Protein AF-A0A8T3PDT9-F1 (afdb_monomer_lite)

Foldseek 3Di:
DPDDPDAAAQKDDWDQAKDKGKFLQQFQWEFEDKDWDDDDQWTKIKTKIFTPDRDDDHMKMKMKHKDALVCCCVPFVDHRDPAARIKIKIWIPDNYHYDDWDKDQPVDPFWGIWTWDQGPVRIIMIITHTYDSNTKMWGKPQRHNDHHDRMTIIMIIGHD

pLDDT: mean 91.35, std 9.9, range [46.31, 98.5]

Sequence (160 aa):
MPPPPTALPTDTGFTCDAASIGDGTSATWRLVRSRWGPRNGFDQVALILDQRRPTAGQASVVTVESVPSSEVEARFGLPAPSDGERAIVLSFIGPVQLGTPFVGQPGLSVLREVRVGRGSDGIVHAIIGVDGGGCHRLSAPGWVPGPPPQEAEIVLDVRP

Structure (mmCIF, N/CA/C/O backbone):
data_AF-A0A8T3PDT9-F1
#
_entry.id   AF-A0A8T3PDT9-F1
#
loop_
_atom_site.group_PDB
_atom_site.id
_atom_site.type_symbol
_atom_site.label_atom_id
_atom_site.label_alt_id
_atom_site.label_comp_id
_atom_site.label_asym_id
_atom_site.label_entity_id
_atom_site.label_seq_id
_atom_site.pdbx_PDB_ins_code
_atom_site.Cartn_x
_atom_site.Cartn_y
_atom_site.Cartn_z
_atom_site.occupancy
_atom_site.B_iso_or_equiv
_atom_site.auth_seq_id
_atom_site.auth_comp_id
_atom_site.auth_asym_id
_atom_site.auth_atom_id
_atom_site.pdbx_PDB_model_num
ATOM 1 N N . MET A 1 1 ? 34.503 -12.886 -3.493 1.00 55.62 1 MET A N 1
ATOM 2 C CA . MET A 1 1 ? 33.222 -12.409 -4.056 1.00 55.62 1 MET A CA 1
ATOM 3 C C . MET A 1 1 ? 32.270 -12.189 -2.894 1.00 55.62 1 MET A C 1
ATOM 5 O O . MET A 1 1 ? 32.094 -13.139 -2.139 1.00 55.62 1 MET A O 1
ATOM 9 N N . PRO A 1 2 ? 31.724 -10.980 -2.685 1.00 46.31 2 PRO A N 1
ATOM 10 C CA . PRO A 1 2 ? 30.578 -10.822 -1.794 1.00 46.31 2 PRO A CA 1
ATOM 11 C C . PRO A 1 2 ? 29.388 -11.633 -2.345 1.00 46.31 2 PRO A C 1
ATOM 13 O O . PRO A 1 2 ? 29.312 -11.818 -3.566 1.00 46.31 2 PRO A O 1
ATOM 16 N N . PRO A 1 3 ? 28.496 -12.158 -1.487 1.00 49.19 3 PRO A N 1
ATOM 17 C CA . PRO A 1 3 ? 27.286 -12.823 -1.954 1.00 49.19 3 PRO A CA 1
ATOM 18 C C . PRO A 1 3 ? 26.446 -11.843 -2.790 1.00 49.19 3 PRO A C 1
ATOM 20 O O . PRO A 1 3 ? 26.477 -10.637 -2.520 1.00 49.19 3 PRO A O 1
ATOM 23 N N . PRO A 1 4 ? 25.717 -12.328 -3.810 1.00 55.06 4 PRO A N 1
ATOM 24 C CA . PRO A 1 4 ? 24.771 -11.482 -4.524 1.00 55.06 4 PRO A CA 1
ATOM 25 C C . PRO A 1 4 ? 23.758 -10.903 -3.522 1.00 55.06 4 PRO A C 1
ATOM 27 O O . PRO A 1 4 ? 23.395 -11.598 -2.569 1.00 55.06 4 PRO A O 1
ATOM 30 N N . PRO A 1 5 ? 23.315 -9.645 -3.697 1.00 58.34 5 PRO A N 1
ATOM 31 C CA . PRO A 1 5 ? 22.281 -9.077 -2.844 1.00 58.34 5 PRO A CA 1
ATOM 32 C C . PRO A 1 5 ? 21.043 -9.979 -2.885 1.00 58.34 5 PRO A C 1
ATOM 34 O O . PRO A 1 5 ? 20.565 -10.338 -3.963 1.00 58.34 5 PRO A O 1
ATOM 37 N N . THR A 1 6 ? 20.554 -10.379 -1.711 1.00 67.81 6 THR A N 1
ATOM 38 C CA . THR A 1 6 ? 19.352 -11.205 -1.584 1.00 67.81 6 THR A CA 1
ATOM 39 C C . THR A 1 6 ? 18.168 -10.438 -2.162 1.00 67.81 6 THR A C 1
ATOM 41 O O . THR A 1 6 ? 17.844 -9.351 -1.684 1.00 67.81 6 THR A O 1
ATOM 44 N N . ALA A 1 7 ? 17.536 -10.990 -3.198 1.00 74.81 7 ALA A N 1
ATOM 45 C CA . ALA A 1 7 ? 16.300 -10.436 -3.732 1.00 74.81 7 ALA A CA 1
ATOM 46 C C . ALA A 1 7 ? 15.216 -10.452 -2.642 1.00 74.81 7 ALA A C 1
ATOM 48 O O . ALA A 1 7 ? 15.080 -11.438 -1.913 1.00 74.81 7 ALA A O 1
ATOM 49 N N . LEU A 1 8 ? 14.459 -9.361 -2.526 1.00 83.62 8 LEU A N 1
ATOM 50 C CA . LEU A 1 8 ? 13.294 -9.318 -1.646 1.00 83.62 8 LEU A CA 1
ATOM 51 C C . LEU A 1 8 ? 12.219 -10.297 -2.147 1.00 83.62 8 LEU A C 1
ATOM 53 O O . LEU A 1 8 ? 12.132 -10.538 -3.355 1.00 83.62 8 LEU A O 1
ATOM 57 N N . PRO A 1 9 ? 11.400 -10.862 -1.244 1.00 90.25 9 PRO A N 1
ATOM 58 C CA . PRO A 1 9 ? 10.300 -11.724 -1.646 1.00 90.25 9 PRO A CA 1
ATOM 59 C C . PRO A 1 9 ? 9.244 -10.933 -2.432 1.00 90.25 9 PRO A C 1
ATOM 61 O O . PRO A 1 9 ? 9.195 -9.703 -2.380 1.00 90.25 9 PRO A O 1
ATOM 64 N N . THR A 1 10 ? 8.386 -11.648 -3.159 1.00 90.88 10 THR A N 1
ATOM 65 C CA . THR A 1 10 ? 7.227 -11.057 -3.857 1.00 90.88 10 THR A CA 1
ATOM 66 C C . THR A 1 10 ? 5.937 -11.219 -3.062 1.00 90.88 10 THR A C 1
ATOM 68 O O . THR A 1 10 ? 4.922 -10.629 -3.416 1.00 90.88 10 THR A O 1
ATOM 71 N N . ASP A 1 11 ? 5.966 -11.981 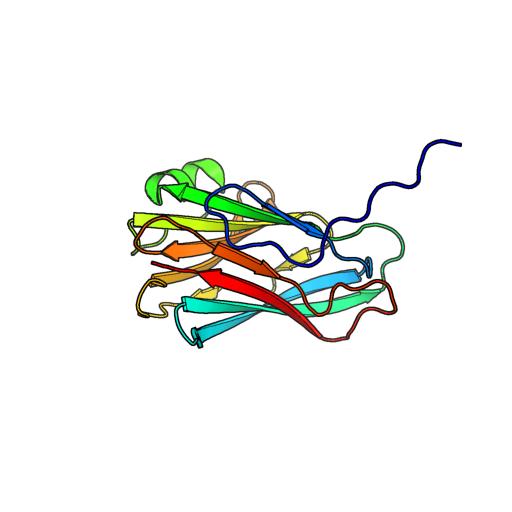-1.973 1.00 94.69 11 ASP A N 1
ATOM 72 C CA . ASP A 1 11 ? 4.855 -12.207 -1.064 1.00 94.69 11 ASP A CA 1
ATOM 73 C C . ASP A 1 11 ? 5.322 -12.319 0.392 1.00 94.69 11 ASP A C 1
ATOM 75 O O . ASP A 1 11 ? 6.498 -12.517 0.697 1.00 94.69 11 ASP A O 1
ATOM 79 N N . THR A 1 12 ? 4.379 -12.163 1.313 1.00 94.19 12 THR A N 1
ATOM 80 C CA . THR A 1 12 ? 4.595 -12.348 2.746 1.00 94.19 12 THR A CA 1
ATOM 81 C C . THR A 1 12 ? 3.680 -13.450 3.278 1.00 94.19 12 THR A C 1
ATOM 83 O O . THR A 1 12 ? 2.662 -13.805 2.680 1.00 94.19 12 THR A O 1
ATOM 86 N N . GLY A 1 13 ? 4.000 -13.978 4.460 1.00 94.62 13 GLY A N 1
ATOM 87 C CA . GLY A 1 13 ? 2.995 -14.649 5.287 1.00 94.62 13 GLY A CA 1
ATOM 88 C C . GLY A 1 13 ? 1.968 -13.649 5.833 1.00 94.62 13 GLY A C 1
ATOM 89 O O . GLY A 1 13 ? 2.137 -12.436 5.693 1.00 94.62 13 GLY A O 1
ATOM 90 N N . PHE A 1 14 ? 0.920 -14.157 6.489 1.00 95.06 14 PHE A N 1
ATOM 91 C CA . PHE A 1 14 ? 0.097 -13.303 7.346 1.00 95.06 14 PHE A CA 1
ATOM 92 C C . PHE A 1 14 ? 0.914 -12.886 8.570 1.00 95.06 14 PHE A C 1
ATOM 94 O O . PHE A 1 14 ? 1.455 -13.743 9.267 1.00 95.06 14 PHE A O 1
ATOM 101 N N . THR A 1 15 ? 0.985 -11.586 8.824 1.00 95.50 15 THR A N 1
ATOM 102 C CA . THR A 1 15 ? 1.691 -10.995 9.961 1.00 95.50 15 THR A CA 1
ATOM 103 C C . THR A 1 15 ? 0.974 -9.732 10.424 1.00 95.50 15 THR A C 1
ATOM 105 O O . THR A 1 15 ? 0.227 -9.128 9.662 1.00 95.50 15 THR A O 1
ATOM 108 N N . CYS A 1 16 ? 1.180 -9.334 11.673 1.00 94.50 16 CYS A N 1
ATOM 109 C CA . CYS A 1 16 ? 0.736 -8.033 12.180 1.00 94.50 16 CYS A CA 1
ATOM 110 C C . CYS A 1 16 ? 1.921 -7.052 12.301 1.00 94.50 16 CYS A C 1
ATOM 112 O O . CYS A 1 16 ? 1.721 -5.870 12.575 1.00 94.50 16 CYS A O 1
ATOM 114 N N . ASP A 1 17 ? 3.143 -7.540 12.061 1.00 94.62 17 ASP A N 1
ATOM 115 C CA . ASP A 1 17 ? 4.379 -6.762 12.049 1.00 94.62 17 ASP A CA 1
ATOM 116 C C . ASP A 1 17 ? 4.637 -6.133 10.675 1.00 94.62 17 ASP A C 1
ATOM 118 O O . ASP A 1 17 ? 3.989 -6.461 9.681 1.00 94.62 17 ASP A O 1
ATOM 122 N N . ALA A 1 18 ? 5.625 -5.239 10.610 1.00 95.31 18 ALA A N 1
ATOM 123 C CA . ALA A 1 18 ? 6.065 -4.670 9.345 1.00 95.31 18 ALA A CA 1
ATOM 124 C C . ALA A 1 18 ? 6.678 -5.737 8.421 1.00 95.31 18 ALA A C 1
ATOM 126 O O . ALA A 1 18 ? 7.395 -6.638 8.863 1.00 95.31 18 ALA A O 1
ATOM 127 N N . ALA A 1 19 ? 6.439 -5.601 7.120 1.00 96.06 19 ALA A N 1
ATOM 128 C CA . ALA A 1 19 ? 6.990 -6.484 6.099 1.00 96.06 19 ALA A CA 1
ATOM 129 C C . ALA A 1 19 ? 7.343 -5.712 4.823 1.00 96.06 19 ALA A C 1
ATOM 131 O O . ALA A 1 19 ? 7.032 -4.530 4.674 1.00 96.06 19 ALA A O 1
ATOM 132 N N . SER A 1 20 ? 8.031 -6.368 3.889 1.00 96.50 20 SER A N 1
ATOM 133 C CA . SER A 1 20 ? 8.372 -5.758 2.604 1.00 96.50 20 SER A CA 1
ATOM 134 C C . SER A 1 20 ? 8.436 -6.785 1.486 1.00 96.50 20 SER A C 1
ATOM 136 O O . SER A 1 20 ? 8.794 -7.940 1.715 1.00 96.50 20 SER A O 1
ATOM 138 N N . ILE A 1 21 ? 8.103 -6.334 0.281 1.00 95.75 21 ILE A N 1
ATOM 139 C CA . ILE A 1 21 ? 8.260 -7.078 -0.967 1.00 95.75 21 ILE A CA 1
ATOM 140 C C . ILE A 1 21 ? 8.996 -6.216 -1.993 1.00 95.75 21 ILE A C 1
ATOM 142 O O . ILE A 1 21 ? 8.978 -4.984 -1.907 1.00 95.75 21 ILE A O 1
ATOM 146 N N . GLY A 1 22 ? 9.642 -6.848 -2.968 1.00 92.88 22 GLY A N 1
ATOM 147 C CA . GLY A 1 22 ? 10.418 -6.149 -3.990 1.00 92.88 22 GLY A CA 1
ATOM 148 C C . GLY A 1 22 ? 10.045 -6.532 -5.413 1.00 92.88 22 GLY A C 1
ATOM 149 O O . GLY A 1 22 ? 9.622 -7.650 -5.693 1.00 92.88 22 GLY A O 1
ATOM 150 N N . ASP A 1 23 ? 10.239 -5.577 -6.314 1.00 90.06 23 ASP A N 1
ATOM 151 C CA . ASP A 1 23 ? 10.053 -5.736 -7.747 1.00 90.06 23 ASP A CA 1
ATOM 152 C C . ASP A 1 23 ? 11.270 -6.410 -8.392 1.00 90.06 23 ASP A C 1
ATOM 154 O O . ASP A 1 23 ? 12.306 -5.776 -8.615 1.00 90.06 23 ASP A O 1
ATOM 158 N N . GLY A 1 24 ? 11.129 -7.687 -8.752 1.00 85.75 24 GLY A N 1
ATOM 159 C CA . GLY A 1 24 ? 12.146 -8.437 -9.491 1.00 85.75 24 GLY A CA 1
ATOM 160 C C . GLY A 1 24 ? 12.336 -8.001 -10.951 1.00 85.75 24 GLY A C 1
ATOM 161 O O . GLY A 1 24 ? 13.289 -8.445 -11.591 1.00 85.75 24 GLY A O 1
ATOM 162 N N . THR A 1 25 ? 11.466 -7.142 -11.492 1.00 84.44 25 THR A N 1
ATOM 163 C CA . THR A 1 25 ? 11.481 -6.698 -12.900 1.00 84.44 25 THR A CA 1
ATOM 164 C C . THR A 1 25 ? 12.225 -5.374 -13.115 1.00 84.44 25 THR A C 1
ATOM 166 O O . THR A 1 25 ? 12.620 -5.066 -14.239 1.00 84.44 25 THR A O 1
ATOM 169 N N . SER A 1 26 ? 12.450 -4.599 -12.043 1.00 83.38 26 SER A N 1
ATOM 170 C CA . SER A 1 26 ? 13.094 -3.269 -12.059 1.00 83.38 26 SER A CA 1
ATOM 171 C C . SER A 1 26 ? 12.383 -2.201 -12.910 1.00 83.38 26 SER A C 1
ATOM 173 O O . SER A 1 26 ? 13.004 -1.251 -13.390 1.00 83.38 26 SER A O 1
ATOM 175 N N . ALA A 1 27 ? 11.070 -2.314 -13.102 1.00 86.94 27 ALA A N 1
ATOM 176 C CA . ALA A 1 27 ? 10.299 -1.377 -13.914 1.00 86.94 27 ALA A CA 1
ATOM 177 C C . ALA A 1 27 ? 9.950 -0.068 -13.191 1.00 86.94 27 ALA A C 1
ATOM 179 O O . ALA A 1 27 ? 9.937 0.038 -11.966 1.00 86.94 27 ALA A O 1
ATOM 180 N N . THR A 1 28 ? 9.613 0.956 -13.982 1.00 91.06 28 THR A N 1
ATOM 181 C CA . THR A 1 28 ? 8.935 2.153 -13.473 1.00 91.06 28 THR A CA 1
ATOM 182 C C . THR A 1 28 ? 7.431 1.952 -13.543 1.00 91.06 28 THR A C 1
ATOM 184 O O . THR A 1 28 ? 6.864 1.824 -14.634 1.00 91.06 28 THR A O 1
ATOM 187 N N . TRP A 1 29 ? 6.792 1.992 -12.380 1.00 93.56 29 TRP A N 1
ATOM 188 C CA . TRP A 1 29 ? 5.371 1.725 -12.212 1.00 93.56 29 TRP A CA 1
ATOM 189 C C . TRP A 1 29 ? 4.578 3.009 -12.015 1.00 93.56 29 TRP A C 1
ATOM 191 O O . TRP A 1 29 ? 5.070 3.995 -11.462 1.00 93.56 29 TRP A O 1
ATOM 201 N N . ARG A 1 30 ? 3.318 3.001 -12.440 1.00 95.06 30 ARG A N 1
ATOM 202 C CA . ARG A 1 30 ? 2.344 4.038 -12.117 1.00 95.06 30 ARG A CA 1
ATOM 203 C C . ARG A 1 30 ? 1.145 3.410 -11.433 1.00 95.06 30 ARG A C 1
ATOM 205 O O . ARG A 1 30 ? 0.433 2.647 -12.064 1.00 95.06 30 ARG A O 1
ATOM 212 N N . LEU A 1 31 ? 0.884 3.784 -10.186 1.00 96.06 31 LEU A N 1
ATOM 213 C CA . LEU A 1 31 ? -0.325 3.396 -9.470 1.00 96.06 31 LEU A CA 1
ATOM 214 C C . LEU A 1 31 ? -1.526 4.155 -10.051 1.00 96.06 31 LEU A C 1
ATOM 216 O O . LEU A 1 31 ? -1.548 5.392 -10.033 1.00 96.06 31 LEU A O 1
ATOM 220 N N . VAL A 1 32 ? -2.490 3.419 -10.609 1.00 95.81 32 VAL A N 1
ATOM 221 C CA . VAL A 1 32 ? -3.584 3.996 -11.411 1.00 95.81 32 VAL A CA 1
ATOM 222 C C . VAL A 1 32 ? -4.969 3.833 -10.801 1.00 95.81 32 VAL A C 1
ATOM 224 O O . VAL A 1 32 ? -5.812 4.705 -10.999 1.00 95.81 32 VAL A O 1
ATOM 227 N N . ARG A 1 33 ? -5.224 2.746 -10.071 1.00 94.94 33 ARG A N 1
ATOM 228 C CA . ARG A 1 33 ? -6.514 2.485 -9.418 1.00 94.94 33 ARG A CA 1
ATOM 229 C C . ARG A 1 33 ? -6.357 1.464 -8.300 1.00 94.94 33 ARG A C 1
ATOM 231 O O . ARG A 1 33 ? -5.343 0.771 -8.224 1.00 94.94 33 ARG A O 1
ATOM 238 N N . SER A 1 34 ? -7.402 1.316 -7.501 1.00 96.38 34 SER A N 1
ATOM 239 C CA . SER A 1 34 ? -7.567 0.196 -6.582 1.00 96.38 34 SER A CA 1
ATOM 240 C C . SER A 1 34 ? -8.861 -0.564 -6.865 1.00 96.38 34 SER A C 1
ATOM 242 O O . SER A 1 34 ? -9.789 -0.055 -7.496 1.00 96.38 34 SER A O 1
ATOM 244 N N . ARG A 1 35 ? -8.897 -1.817 -6.423 1.00 96.69 35 ARG A N 1
ATOM 245 C CA . ARG A 1 35 ? -10.081 -2.669 -6.338 1.00 96.69 35 ARG A CA 1
ATOM 246 C C . ARG A 1 35 ? -10.100 -3.288 -4.952 1.00 96.69 35 ARG A C 1
ATOM 248 O O . ARG A 1 35 ? -9.047 -3.476 -4.350 1.00 96.69 35 ARG A O 1
ATOM 255 N N . TRP A 1 36 ? -11.275 -3.617 -4.453 1.00 96.69 36 TRP A N 1
ATOM 256 C CA . TRP A 1 36 ? -11.412 -4.285 -3.169 1.00 96.69 36 TRP A CA 1
ATOM 257 C C . TRP A 1 36 ? -12.628 -5.197 -3.178 1.00 96.69 36 TRP A C 1
ATOM 259 O O . TRP A 1 36 ? -13.549 -5.020 -3.977 1.00 96.69 36 TRP A O 1
ATOM 269 N N . GLY A 1 37 ? -12.623 -6.180 -2.290 1.00 96.12 37 GLY A N 1
ATOM 270 C CA . GLY A 1 37 ? -13.740 -7.096 -2.136 1.00 96.12 37 GLY A CA 1
ATOM 271 C C . GLY A 1 37 ? -13.508 -8.113 -1.025 1.00 96.12 37 GLY A C 1
ATOM 272 O O . GLY A 1 37 ? -12.371 -8.297 -0.582 1.00 96.12 37 GLY A O 1
ATOM 273 N N . PRO A 1 38 ? -14.578 -8.782 -0.574 1.00 94.88 38 PRO A N 1
ATOM 274 C CA . PRO A 1 38 ? -14.454 -9.884 0.362 1.00 94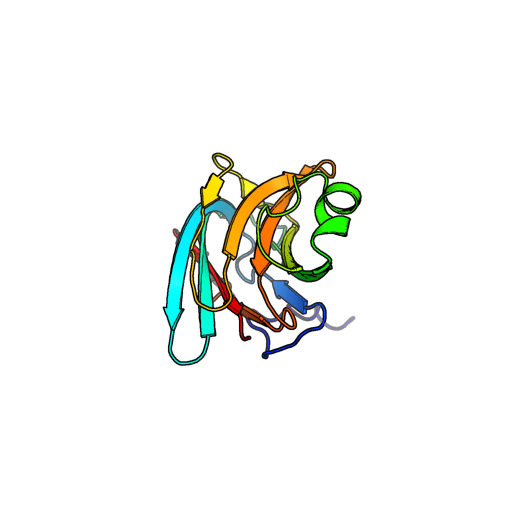.88 38 PRO A CA 1
ATOM 275 C C . PRO A 1 38 ? -13.839 -11.100 -0.341 1.00 94.88 38 PRO A C 1
ATOM 277 O O . PRO A 1 38 ? -14.119 -11.380 -1.510 1.00 94.88 38 PRO A O 1
ATOM 280 N N . ARG A 1 39 ? -13.034 -11.869 0.387 1.00 90.62 39 ARG A N 1
ATOM 281 C CA . ARG A 1 39 ? -12.492 -13.160 -0.049 1.00 90.62 39 ARG A CA 1
ATOM 282 C C . ARG A 1 39 ? -12.563 -14.142 1.118 1.00 90.62 39 ARG A C 1
ATOM 284 O O . ARG A 1 39 ? -12.660 -13.732 2.264 1.00 90.62 39 ARG A O 1
ATOM 291 N N . ASN A 1 40 ? -12.587 -15.447 0.847 1.00 84.94 40 ASN A N 1
ATOM 292 C CA . ASN A 1 40 ? -12.841 -16.476 1.868 1.00 84.94 40 ASN A CA 1
ATOM 293 C C . ASN A 1 40 ? -11.973 -16.303 3.140 1.00 84.94 40 ASN A C 1
ATOM 295 O O . ASN A 1 40 ? -10.831 -16.763 3.182 1.00 84.94 40 ASN A O 1
ATOM 299 N N . GLY A 1 41 ? -12.545 -15.672 4.174 1.00 87.19 41 GLY A N 1
ATOM 300 C CA . GLY A 1 41 ? -11.920 -15.426 5.477 1.00 87.19 41 GLY A CA 1
ATOM 301 C C . GLY A 1 41 ? -11.072 -14.150 5.620 1.00 87.19 41 GLY A C 1
ATOM 302 O O . GLY A 1 41 ? -10.348 -14.056 6.608 1.00 87.19 41 GLY A O 1
ATOM 303 N N . PHE A 1 42 ? -11.101 -13.208 4.670 1.00 93.12 42 PHE A N 1
ATOM 304 C CA . PHE A 1 42 ? -10.390 -11.920 4.748 1.00 93.12 42 PHE A CA 1
ATOM 305 C C . PHE A 1 42 ? -10.955 -10.890 3.756 1.00 93.12 42 PHE A C 1
ATOM 307 O O . PHE A 1 42 ? -11.547 -11.251 2.740 1.00 93.12 42 PHE A O 1
ATOM 314 N N . ASP A 1 43 ? -10.719 -9.607 4.007 1.00 96.44 43 ASP A N 1
ATOM 315 C CA . ASP A 1 43 ? -10.960 -8.562 3.011 1.00 96.44 43 ASP A CA 1
ATOM 316 C C . ASP A 1 43 ? -9.700 -8.354 2.170 1.00 96.44 43 ASP A C 1
ATOM 318 O O . ASP A 1 43 ? -8.581 -8.506 2.659 1.00 96.44 43 ASP A O 1
ATOM 322 N N . GLN A 1 44 ? -9.866 -8.018 0.894 1.00 97.06 44 GLN A N 1
ATOM 323 C CA . GLN A 1 44 ? -8.751 -7.826 -0.026 1.00 97.06 44 GLN A CA 1
ATOM 324 C C . GLN A 1 44 ? -8.781 -6.431 -0.650 1.00 97.06 44 GLN A C 1
ATOM 326 O O . GLN A 1 44 ? -9.837 -5.951 -1.065 1.00 97.06 44 GLN A O 1
ATOM 331 N N . VAL A 1 45 ? -7.600 -5.827 -0.784 1.00 97.44 45 VAL A N 1
ATOM 332 C CA . VAL A 1 45 ? -7.327 -4.640 -1.601 1.00 97.44 45 VAL A CA 1
ATOM 333 C C . VAL A 1 45 ? -6.300 -5.004 -2.664 1.00 97.44 45 VAL A C 1
ATOM 335 O O . VAL A 1 45 ? -5.226 -5.498 -2.346 1.00 97.44 45 VAL A O 1
ATOM 338 N N . ALA A 1 46 ? -6.601 -4.722 -3.926 1.00 97.69 46 ALA A N 1
ATOM 339 C CA . ALA A 1 46 ? -5.663 -4.814 -5.036 1.00 97.69 46 ALA A CA 1
ATOM 340 C C . ALA A 1 46 ? -5.368 -3.410 -5.576 1.00 97.69 46 ALA A C 1
ATOM 342 O O . ALA A 1 46 ? -6.272 -2.684 -5.993 1.00 97.69 46 ALA A O 1
ATOM 343 N N . LEU A 1 47 ? -4.099 -3.024 -5.568 1.00 97.88 47 LEU A N 1
ATOM 344 C CA . LEU A 1 47 ? -3.571 -1.779 -6.113 1.00 97.88 47 LEU A CA 1
ATOM 345 C C . LEU A 1 47 ? -2.978 -2.069 -7.487 1.00 97.88 47 LEU A C 1
ATOM 347 O O . LEU A 1 47 ? -2.045 -2.856 -7.601 1.00 97.88 47 LEU A O 1
ATOM 351 N N . ILE A 1 48 ? -3.532 -1.451 -8.526 1.00 96.69 48 ILE A N 1
ATOM 352 C CA . ILE A 1 48 ? -3.189 -1.752 -9.917 1.00 96.69 48 ILE A CA 1
ATOM 353 C C . ILE A 1 48 ? -2.152 -0.757 -10.427 1.00 96.69 48 ILE A C 1
ATOM 355 O O . ILE A 1 48 ? -2.337 0.461 -10.303 1.00 96.69 48 ILE A O 1
ATOM 359 N N . LEU A 1 49 ? -1.085 -1.280 -11.027 1.00 95.31 49 LEU A N 1
ATOM 360 C CA . LEU A 1 49 ? 0.042 -0.515 -11.534 1.00 95.31 49 LEU A CA 1
ATOM 361 C C . LEU A 1 49 ? 0.230 -0.732 -13.031 1.00 95.31 49 LEU A C 1
ATOM 363 O O . LEU A 1 49 ? 0.357 -1.864 -13.484 1.00 95.31 49 LEU A O 1
ATOM 367 N N . ASP A 1 50 ? 0.362 0.365 -13.768 1.00 94.62 50 ASP A N 1
ATOM 368 C CA . ASP A 1 50 ? 0.741 0.340 -15.177 1.00 94.62 50 ASP A CA 1
ATOM 369 C C . ASP A 1 50 ? 2.252 0.520 -15.315 1.00 94.62 50 ASP A C 1
ATOM 371 O O . ASP A 1 50 ? 2.857 1.405 -14.693 1.00 94.62 50 ASP A O 1
ATOM 375 N N . GLN A 1 51 ? 2.870 -0.260 -16.192 1.00 91.12 51 GLN A N 1
ATOM 376 C CA . GLN A 1 51 ? 4.257 -0.059 -16.571 1.00 91.12 51 GLN A CA 1
ATOM 377 C C . GLN A 1 51 ? 4.386 1.223 -17.404 1.00 91.12 51 GLN A C 1
ATOM 379 O O . GLN A 1 51 ? 3.750 1.390 -18.445 1.00 91.12 51 GLN A O 1
ATOM 384 N N . ARG A 1 52 ? 5.253 2.148 -16.981 1.00 86.81 52 ARG A N 1
ATOM 385 C CA . ARG A 1 52 ? 5.545 3.370 -17.752 1.00 86.81 52 ARG A CA 1
ATOM 386 C C . ARG A 1 52 ? 6.740 3.189 -18.665 1.00 86.81 52 ARG A C 1
ATOM 388 O O . ARG A 1 52 ? 6.699 3.643 -19.807 1.00 86.81 52 ARG A O 1
ATOM 395 N N . ARG A 1 53 ? 7.809 2.579 -18.147 1.00 76.81 53 ARG A N 1
ATOM 396 C CA . ARG A 1 53 ? 9.033 2.244 -18.883 1.00 76.81 53 ARG A CA 1
ATOM 397 C C . ARG A 1 53 ? 9.709 1.027 -18.240 1.00 76.81 53 ARG A C 1
ATOM 399 O O . ARG A 1 53 ? 9.714 0.933 -17.010 1.00 76.81 53 ARG A O 1
ATOM 406 N N . PRO A 1 54 ? 10.305 0.126 -19.035 1.00 66.25 54 PRO A N 1
ATOM 407 C CA . PRO A 1 54 ? 11.295 -0.807 -18.524 1.00 66.25 54 PRO A CA 1
ATOM 408 C C . PRO A 1 54 ? 12.550 0.001 -18.183 1.00 66.25 54 PRO A C 1
ATOM 410 O O . PRO A 1 54 ? 13.148 0.622 -19.062 1.00 66.25 54 PRO A O 1
ATOM 413 N N . THR A 1 55 ? 12.917 0.052 -16.907 1.00 66.00 55 THR A N 1
ATOM 414 C CA . THR A 1 55 ? 14.104 0.778 -16.442 1.00 66.00 55 THR A CA 1
ATOM 415 C C . THR A 1 55 ? 15.132 -0.254 -15.983 1.00 66.00 55 THR A C 1
ATOM 417 O O . THR A 1 55 ? 14.777 -1.294 -15.450 1.00 66.00 55 THR A O 1
ATOM 420 N N . ALA A 1 56 ? 16.419 -0.027 -16.240 1.00 57.22 56 ALA A N 1
ATOM 421 C CA . ALA A 1 56 ? 17.453 -1.052 -16.048 1.00 57.22 56 ALA A CA 1
ATOM 422 C C . ALA A 1 56 ? 18.224 -0.937 -14.717 1.00 57.22 56 ALA A C 1
ATOM 424 O O . ALA A 1 56 ? 19.328 -1.462 -14.625 1.00 57.22 56 ALA A O 1
ATOM 425 N N . GLY A 1 57 ? 17.717 -0.213 -13.707 1.00 61.72 57 GLY A N 1
ATOM 426 C CA . GLY A 1 57 ? 18.590 0.210 -12.598 1.00 61.72 57 GLY A CA 1
ATOM 427 C C . GLY A 1 57 ? 18.031 0.232 -11.181 1.00 61.72 57 GLY A C 1
ATOM 428 O O . GLY A 1 57 ? 18.828 0.131 -10.252 1.00 61.72 57 GLY A O 1
ATOM 429 N N . GLN A 1 58 ? 16.719 0.367 -10.967 1.00 74.56 58 GLN A N 1
ATOM 430 C CA . GLN A 1 58 ? 16.192 0.500 -9.606 1.00 74.56 58 GLN A CA 1
ATOM 431 C C . GLN A 1 58 ? 14.889 -0.274 -9.434 1.00 74.56 58 GLN A C 1
ATOM 433 O O . GLN A 1 58 ? 13.870 0.072 -10.026 1.00 74.56 58 GLN A O 1
ATOM 438 N N . ALA A 1 59 ? 14.943 -1.316 -8.606 1.00 82.94 59 ALA A N 1
ATOM 439 C CA . ALA A 1 59 ? 13.770 -2.055 -8.172 1.00 82.94 59 ALA A CA 1
ATOM 440 C C . ALA A 1 59 ? 12.874 -1.170 -7.300 1.00 82.94 59 ALA A C 1
ATOM 442 O O . ALA A 1 59 ? 13.357 -0.377 -6.485 1.00 82.94 59 ALA A O 1
ATOM 443 N N . SER A 1 60 ? 11.565 -1.321 -7.475 1.00 90.81 60 SER A N 1
ATOM 444 C CA . SER A 1 60 ? 10.586 -0.787 -6.533 1.00 90.81 60 SER A CA 1
ATOM 445 C C . SER A 1 60 ? 10.492 -1.709 -5.318 1.00 90.81 60 SER A C 1
ATOM 447 O O . SER A 1 60 ? 10.592 -2.927 -5.444 1.00 90.81 60 SER A O 1
ATOM 449 N N . VAL A 1 61 ? 10.298 -1.138 -4.137 1.00 94.38 61 VAL A N 1
ATOM 450 C CA . VAL A 1 61 ? 10.061 -1.866 -2.889 1.00 94.38 61 VAL A CA 1
ATOM 451 C C . VAL A 1 61 ? 8.750 -1.367 -2.311 1.00 94.38 61 VAL A C 1
ATOM 453 O O . VAL A 1 61 ? 8.526 -0.160 -2.246 1.00 94.38 61 VAL A O 1
ATOM 456 N N . VAL A 1 62 ? 7.887 -2.286 -1.891 1.00 96.94 62 VAL A N 1
ATOM 457 C CA . VAL A 1 62 ? 6.693 -1.943 -1.116 1.00 96.94 62 VAL A CA 1
ATOM 458 C C . VAL A 1 62 ? 6.922 -2.416 0.297 1.00 96.94 62 VAL A C 1
ATOM 460 O O . VAL A 1 62 ? 7.105 -3.609 0.534 1.00 96.94 62 VAL A O 1
ATOM 463 N N . THR A 1 63 ? 6.919 -1.476 1.229 1.00 97.44 63 THR A N 1
ATOM 464 C CA . THR A 1 63 ? 6.891 -1.785 2.655 1.00 97.44 63 THR A CA 1
ATOM 465 C C . THR A 1 63 ? 5.461 -1.694 3.146 1.00 97.44 63 THR A C 1
ATOM 467 O O . THR A 1 63 ? 4.703 -0.846 2.682 1.00 97.44 63 THR A O 1
ATOM 470 N N . VAL A 1 64 ? 5.107 -2.545 4.096 1.00 98.00 64 VAL A N 1
ATOM 471 C CA . VAL A 1 64 ? 3.834 -2.499 4.801 1.00 98.00 64 VAL A CA 1
ATOM 472 C C . VAL A 1 64 ? 4.081 -2.400 6.293 1.00 98.00 64 VAL A C 1
ATOM 474 O O . VAL A 1 64 ? 4.962 -3.075 6.822 1.00 98.00 64 VAL A O 1
ATOM 477 N N . GLU A 1 65 ? 3.302 -1.568 6.970 1.00 97.19 65 GLU A N 1
ATOM 478 C CA . GLU A 1 65 ? 3.250 -1.524 8.427 1.00 97.19 65 GLU A CA 1
ATOM 479 C C . GLU A 1 65 ? 1.834 -1.225 8.925 1.00 97.19 65 GLU A C 1
ATOM 481 O O . GLU A 1 65 ? 1.035 -0.606 8.222 1.00 97.19 65 GLU A O 1
ATOM 486 N N . SER A 1 66 ? 1.517 -1.663 10.146 1.00 96.94 66 SER A N 1
ATOM 487 C CA . SER A 1 66 ? 0.263 -1.320 10.819 1.00 96.94 66 SER A CA 1
ATOM 488 C C . SER A 1 66 ? 0.512 -0.308 11.929 1.00 96.94 66 SER A C 1
ATOM 490 O O . SER A 1 66 ? 1.278 -0.565 12.858 1.00 96.94 66 SER A O 1
ATOM 492 N N . VAL A 1 67 ? -0.200 0.812 11.887 1.00 97.00 67 VAL A N 1
ATOM 493 C CA . VAL A 1 67 ? -0.082 1.912 12.850 1.00 97.00 67 VAL A CA 1
ATOM 494 C C . VAL A 1 67 ? -1.460 2.293 13.395 1.00 97.00 67 VAL A C 1
ATOM 496 O O . VAL A 1 67 ? -2.470 2.014 12.746 1.00 97.00 67 VAL A O 1
ATOM 499 N N . PRO A 1 68 ? -1.555 2.936 14.571 1.00 96.94 68 PRO A N 1
ATOM 500 C CA . PRO A 1 68 ? -2.796 3.586 14.984 1.00 96.94 68 PRO A CA 1
ATOM 501 C C . PRO A 1 68 ? -3.225 4.639 13.954 1.00 96.94 68 PRO A C 1
ATOM 503 O O . PRO A 1 68 ? -2.390 5.418 13.488 1.00 96.94 68 PRO A O 1
ATOM 506 N N . SER A 1 69 ? -4.519 4.714 13.625 1.00 96.75 69 SER A N 1
ATOM 507 C CA . SER A 1 69 ? -5.030 5.680 12.636 1.00 96.75 69 SER A CA 1
ATOM 508 C C . SER A 1 69 ? -4.662 7.129 12.980 1.00 96.75 69 SER A C 1
ATOM 510 O O . SER A 1 69 ? -4.356 7.922 12.091 1.00 96.75 69 SER A O 1
ATOM 512 N N . SER A 1 70 ? -4.590 7.460 14.273 1.00 97.00 70 SER A N 1
ATOM 513 C CA . SER A 1 70 ? -4.199 8.784 14.769 1.00 97.00 70 SER A CA 1
ATOM 514 C C . SER A 1 70 ? -2.751 9.182 14.455 1.00 97.00 70 SER A C 1
ATOM 516 O O . SER A 1 70 ? -2.424 10.363 14.525 1.00 97.00 70 SER A O 1
ATOM 518 N N . GLU A 1 71 ? -1.868 8.233 14.132 1.00 97.50 71 GLU A N 1
ATOM 519 C CA . GLU A 1 71 ? -0.461 8.520 13.819 1.00 97.50 71 GLU A CA 1
ATOM 520 C C . GLU A 1 71 ? -0.211 8.783 12.329 1.00 97.50 71 GLU A C 1
ATOM 522 O O . GLU A 1 71 ? 0.853 9.288 11.968 1.00 97.50 71 GLU A O 1
ATOM 527 N N . VAL A 1 72 ? -1.168 8.451 11.456 1.00 97.62 72 VAL A N 1
ATOM 528 C CA . VAL A 1 72 ? -0.963 8.449 10.000 1.00 97.62 72 VAL A CA 1
ATOM 529 C C . VAL A 1 72 ? -0.548 9.822 9.479 1.00 97.62 72 VAL A C 1
ATOM 531 O O . VAL A 1 72 ? 0.441 9.940 8.756 1.00 97.62 72 VAL A O 1
ATOM 534 N N . GLU A 1 73 ? -1.273 10.869 9.863 1.00 97.69 73 GLU A N 1
ATOM 535 C CA . GLU A 1 73 ? -1.021 12.216 9.349 1.00 97.69 73 GLU A CA 1
ATOM 536 C C . GLU A 1 73 ? 0.336 12.753 9.791 1.00 97.69 73 GLU A C 1
ATOM 538 O O . GLU A 1 73 ? 1.099 13.259 8.967 1.00 97.69 73 GLU A O 1
ATOM 543 N N . ALA A 1 74 ? 0.684 12.556 11.062 1.00 97.50 74 ALA A N 1
ATOM 544 C CA . ALA A 1 74 ? 1.965 12.985 11.604 1.00 97.50 74 ALA A CA 1
ATOM 545 C C . ALA A 1 74 ? 3.154 12.249 10.963 1.00 97.50 74 ALA A C 1
ATOM 547 O O . ALA A 1 74 ? 4.214 12.847 10.782 1.00 97.50 74 ALA A O 1
ATOM 548 N N . ARG A 1 75 ? 2.993 10.962 10.623 1.00 97.19 75 ARG A N 1
ATOM 549 C CA . ARG A 1 75 ? 4.083 10.114 10.115 1.00 97.19 75 ARG A CA 1
ATOM 550 C C . ARG A 1 75 ? 4.245 10.154 8.599 1.00 97.19 75 ARG A C 1
ATOM 552 O O . ARG A 1 75 ? 5.374 10.106 8.124 1.00 97.19 75 ARG A O 1
ATOM 559 N N . PHE A 1 76 ? 3.147 10.242 7.852 1.00 97.19 76 PHE A N 1
ATOM 560 C CA . PHE A 1 76 ? 3.153 10.092 6.391 1.00 97.19 76 PHE A CA 1
ATOM 561 C C . PHE A 1 76 ? 2.656 11.339 5.649 1.00 97.19 76 PHE A C 1
ATOM 563 O O . PHE A 1 76 ? 2.713 11.389 4.422 1.00 97.19 76 PHE A O 1
ATOM 570 N N . GLY A 1 77 ? 2.156 12.359 6.356 1.00 96.81 77 GLY A N 1
ATOM 571 C CA . GLY A 1 77 ? 1.664 13.594 5.740 1.00 96.81 77 GLY A CA 1
ATOM 572 C C . GLY A 1 77 ? 0.413 13.405 4.876 1.00 96.81 77 GLY A C 1
ATOM 573 O O . GLY A 1 77 ? 0.157 14.211 3.983 1.00 96.81 77 GLY A O 1
ATOM 574 N N . LEU A 1 78 ? -0.346 12.332 5.111 1.00 96.81 78 LEU A N 1
ATOM 575 C CA . LEU A 1 78 ? -1.648 12.080 4.496 1.00 96.81 78 LEU A CA 1
ATOM 576 C C . LEU A 1 78 ? -2.734 12.070 5.572 1.00 96.81 78 LEU A C 1
ATOM 578 O O . LEU A 1 78 ? -2.462 11.600 6.672 1.00 96.81 78 LEU A O 1
ATOM 582 N N . PRO A 1 79 ? -3.966 12.515 5.270 1.00 96.88 79 PRO A N 1
ATOM 583 C CA . PRO A 1 79 ? -5.050 12.455 6.239 1.00 96.88 79 PRO A CA 1
ATOM 584 C C . PRO A 1 79 ? -5.227 11.042 6.793 1.00 96.88 79 PRO A C 1
ATOM 586 O O . PRO A 1 79 ? -5.204 10.068 6.029 1.00 96.88 79 PRO A O 1
ATOM 589 N N . ALA A 1 80 ? -5.426 10.954 8.106 1.00 96.12 80 ALA A N 1
ATOM 590 C CA . ALA A 1 80 ? -5.834 9.720 8.757 1.00 96.12 80 ALA A CA 1
ATOM 591 C C . ALA A 1 80 ? -7.130 9.174 8.122 1.00 96.12 80 ALA A C 1
ATOM 593 O O . ALA A 1 80 ? -7.950 9.962 7.629 1.00 96.12 80 ALA A O 1
ATOM 594 N N . PRO A 1 81 ? -7.325 7.843 8.108 1.00 95.12 81 PRO A N 1
ATOM 595 C CA . PRO A 1 81 ? -8.580 7.273 7.641 1.00 95.12 81 PRO A CA 1
ATOM 596 C C . PRO A 1 81 ? -9.732 7.760 8.529 1.00 95.12 81 PRO A C 1
ATOM 598 O O . PRO A 1 81 ? -9.581 7.917 9.740 1.00 95.12 81 PRO A O 1
ATOM 601 N N . SER A 1 82 ? -10.878 8.033 7.907 1.00 93.75 82 SER A N 1
ATOM 602 C CA . SER A 1 82 ? -12.074 8.532 8.596 1.00 93.75 82 SER A CA 1
ATOM 603 C C . SER A 1 82 ? -12.791 7.458 9.419 1.00 93.75 82 SER A C 1
ATOM 605 O O . SER A 1 82 ? -13.593 7.790 10.289 1.00 93.75 82 SER A O 1
ATOM 607 N N . ASP A 1 83 ? -12.486 6.191 9.143 1.00 91.56 83 ASP A N 1
ATOM 608 C CA . ASP A 1 83 ? -13.043 5.007 9.784 1.00 91.56 83 ASP A CA 1
ATOM 609 C C . ASP A 1 83 ? -11.961 3.911 9.868 1.00 91.56 83 ASP A C 1
ATOM 611 O O . ASP A 1 83 ? -11.082 3.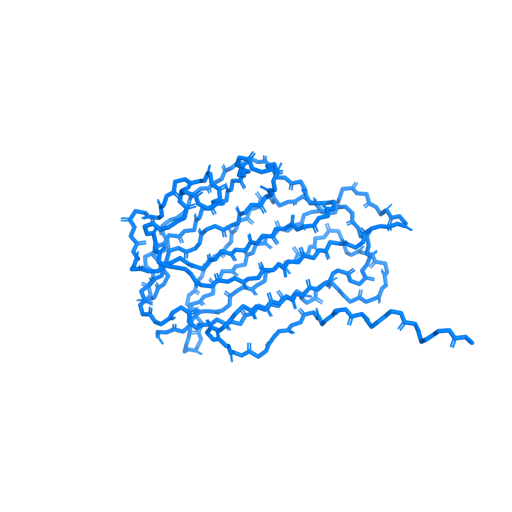827 9.002 1.00 91.56 83 ASP A O 1
ATOM 615 N N . GLY A 1 84 ? -12.019 3.083 10.910 1.00 90.50 84 GLY A N 1
ATOM 616 C CA . GLY A 1 84 ? -10.982 2.114 11.267 1.00 90.50 84 GLY A CA 1
ATOM 617 C C . GLY A 1 84 ? -10.075 2.562 12.418 1.00 90.50 84 GLY A C 1
ATOM 618 O O . GLY A 1 84 ? -9.460 3.632 12.386 1.00 90.50 84 GLY A O 1
ATOM 619 N N . GLU A 1 85 ? -9.939 1.707 13.434 1.00 93.44 85 GLU A N 1
ATOM 620 C CA . GLU A 1 85 ? -9.075 1.946 14.604 1.00 93.44 85 GLU A CA 1
ATOM 621 C C . GLU A 1 85 ? -7.578 1.973 14.249 1.00 93.44 85 GLU A C 1
ATOM 623 O O . GLU A 1 85 ? -6.779 2.679 14.880 1.00 93.44 85 GLU A O 1
ATOM 628 N N . ARG A 1 86 ? -7.189 1.208 13.223 1.00 96.44 86 ARG A N 1
ATOM 629 C CA . ARG A 1 86 ? -5.814 1.119 12.729 1.00 96.44 86 ARG A CA 1
ATOM 630 C C . ARG A 1 86 ? -5.741 1.472 11.251 1.00 96.44 86 ARG A C 1
ATOM 632 O O . ARG A 1 86 ? -6.705 1.337 10.500 1.00 96.44 86 ARG A O 1
ATOM 639 N N . ALA A 1 87 ? -4.544 1.844 10.821 1.00 97.62 87 ALA A N 1
ATOM 640 C CA . ALA A 1 87 ? -4.200 1.983 9.421 1.00 97.62 87 ALA A CA 1
ATOM 641 C C . ALA A 1 87 ? -3.113 0.973 9.051 1.00 97.62 87 ALA A C 1
ATOM 643 O O . ALA A 1 87 ? -2.086 0.875 9.722 1.00 97.62 87 ALA A O 1
ATOM 644 N N . ILE A 1 88 ? -3.322 0.239 7.962 1.00 97.94 88 ILE A N 1
ATOM 645 C CA . ILE A 1 88 ? -2.244 -0.448 7.257 1.00 97.94 88 ILE A CA 1
ATOM 646 C C . ILE A 1 88 ? -1.709 0.518 6.205 1.00 97.94 88 ILE A C 1
ATOM 648 O O . ILE A 1 88 ? -2.462 1.014 5.368 1.00 97.94 88 ILE A O 1
ATOM 652 N N . VAL A 1 89 ? -0.415 0.801 6.258 1.00 98.25 89 VAL A N 1
ATOM 653 C CA . VAL A 1 89 ? 0.251 1.754 5.373 1.00 98.25 89 VAL A CA 1
ATOM 654 C C . VAL A 1 89 ? 1.167 0.996 4.431 1.00 98.25 89 VAL A C 1
ATOM 656 O O . VAL A 1 89 ? 2.055 0.278 4.882 1.00 98.25 89 VAL A O 1
ATOM 659 N N . LEU A 1 90 ? 0.942 1.151 3.126 1.00 98.50 90 LEU A N 1
ATOM 660 C CA . LEU A 1 90 ? 1.838 0.667 2.080 1.00 98.50 90 LEU A CA 1
ATOM 661 C C . LEU A 1 90 ? 2.659 1.830 1.537 1.00 98.50 90 LEU A C 1
ATOM 663 O O . LEU A 1 90 ? 2.087 2.736 0.930 1.00 98.50 90 LEU A O 1
ATOM 667 N N . SER A 1 91 ? 3.978 1.770 1.688 1.00 98.25 91 SER A N 1
ATOM 668 C CA . SER A 1 91 ? 4.900 2.796 1.191 1.00 98.25 91 SER A CA 1
ATOM 669 C C . SER A 1 91 ? 5.639 2.277 -0.036 1.00 98.25 91 SER A C 1
ATOM 671 O O . SER A 1 91 ? 6.292 1.234 0.008 1.00 98.25 91 SER A O 1
ATOM 673 N N . PHE A 1 92 ? 5.540 3.007 -1.145 1.00 96.88 92 PHE A N 1
ATOM 674 C CA . PHE A 1 92 ? 6.102 2.614 -2.435 1.00 96.88 92 PHE A CA 1
ATOM 675 C C . PHE A 1 92 ? 7.442 3.317 -2.670 1.00 96.88 92 PHE A C 1
ATOM 677 O O . PHE A 1 92 ? 7.497 4.451 -3.151 1.00 96.88 92 PHE A O 1
ATOM 684 N N . ILE A 1 93 ? 8.532 2.637 -2.330 1.00 94.38 93 ILE A N 1
ATOM 685 C CA . ILE A 1 93 ? 9.902 3.145 -2.421 1.00 94.38 93 ILE A CA 1
ATOM 686 C C . ILE A 1 93 ? 10.485 2.799 -3.796 1.00 94.38 93 ILE A C 1
ATOM 688 O O . ILE A 1 93 ? 10.378 1.668 -4.263 1.00 94.38 93 ILE A O 1
ATOM 692 N N . GLY A 1 94 ? 11.144 3.762 -4.442 1.00 91.00 94 GLY A N 1
ATOM 693 C CA . GLY A 1 94 ? 11.732 3.588 -5.774 1.00 91.00 94 GLY A CA 1
ATOM 694 C C . GLY A 1 94 ? 10.893 4.242 -6.879 1.00 91.00 94 GLY A C 1
ATOM 695 O O . GLY A 1 94 ? 10.174 5.208 -6.610 1.00 91.00 94 GLY A O 1
ATOM 696 N N . PRO A 1 95 ? 11.003 3.789 -8.142 1.00 91.19 95 PRO A N 1
ATOM 697 C CA . PRO A 1 95 ? 10.404 4.462 -9.294 1.00 91.19 95 PRO A CA 1
ATOM 698 C C . PRO A 1 95 ? 8.895 4.178 -9.439 1.00 91.19 95 PRO A C 1
ATOM 700 O O . PRO A 1 95 ? 8.432 3.734 -10.492 1.00 91.19 95 PRO A O 1
ATOM 703 N N . VAL A 1 96 ? 8.116 4.479 -8.396 1.00 93.25 96 VAL A N 1
ATOM 704 C CA . VAL A 1 96 ? 6.651 4.390 -8.395 1.00 93.25 96 VAL A CA 1
ATOM 705 C C . VAL A 1 96 ? 6.042 5.789 -8.474 1.00 93.25 96 VAL A C 1
ATOM 707 O O . VAL A 1 96 ? 6.266 6.663 -7.636 1.00 93.25 96 VAL A O 1
ATOM 710 N N . GLN A 1 97 ? 5.250 6.018 -9.515 1.00 93.88 97 GLN A N 1
ATOM 711 C CA . GLN A 1 97 ? 4.510 7.255 -9.728 1.00 93.88 97 GLN A CA 1
ATOM 712 C C . GLN A 1 97 ? 3.057 7.081 -9.296 1.00 93.88 97 GLN A C 1
ATOM 714 O O . GLN A 1 97 ? 2.454 6.034 -9.511 1.00 93.88 97 GLN A O 1
ATOM 719 N N . LEU A 1 98 ? 2.461 8.142 -8.763 1.00 94.69 98 LEU A N 1
ATOM 720 C CA . LEU A 1 98 ? 1.019 8.211 -8.571 1.00 94.69 98 LEU A CA 1
ATOM 721 C C . LEU A 1 98 ? 0.374 8.824 -9.815 1.00 94.69 98 LEU A C 1
ATOM 723 O O . LEU A 1 98 ? 0.880 9.808 -10.360 1.00 94.69 98 LEU A O 1
ATOM 727 N N . GLY A 1 99 ? -0.725 8.232 -10.282 1.00 89.81 99 GLY A N 1
ATOM 728 C CA . GLY A 1 99 ? -1.657 8.896 -11.184 1.00 89.81 99 GLY A CA 1
ATOM 729 C C . GLY A 1 99 ? -2.392 10.034 -10.476 1.00 89.81 99 GLY A C 1
ATOM 730 O O . GLY A 1 99 ? -1.778 11.002 -10.035 1.00 89.81 99 GLY A O 1
ATOM 731 N N . THR A 1 100 ? -3.710 9.921 -10.380 1.00 91.62 100 THR A N 1
ATOM 732 C CA . THR A 1 100 ? -4.528 10.834 -9.576 1.00 91.62 100 THR A CA 1
ATOM 733 C C . THR A 1 100 ? -4.702 10.225 -8.183 1.00 91.62 100 THR A C 1
ATOM 735 O O . THR A 1 100 ? -4.960 9.023 -8.111 1.00 91.62 100 THR A O 1
ATOM 738 N N . PRO A 1 101 ? -4.562 10.992 -7.086 1.00 94.75 101 PRO A N 1
ATOM 739 C CA . PRO A 1 101 ? -4.936 10.519 -5.756 1.00 94.75 101 PRO A CA 1
ATOM 740 C C . PRO A 1 101 ? -6.386 10.029 -5.735 1.00 94.75 101 PRO A C 1
ATOM 742 O O . PRO A 1 101 ? -7.242 10.599 -6.413 1.00 94.75 101 PRO A O 1
ATOM 745 N N . PHE A 1 102 ? -6.673 8.995 -4.954 1.00 94.75 102 PHE A N 1
ATOM 746 C CA . PHE A 1 102 ? -8.024 8.450 -4.854 1.00 94.75 102 PHE A CA 1
ATOM 747 C C . PHE A 1 102 ? -8.343 7.994 -3.435 1.00 94.75 102 PHE A C 1
ATOM 749 O O . PHE A 1 102 ? -7.454 7.636 -2.663 1.00 94.75 102 PHE A O 1
ATOM 756 N N . VAL A 1 103 ? -9.634 8.019 -3.110 1.00 95.69 103 VAL A N 1
ATOM 757 C CA . VAL A 1 103 ? -10.196 7.534 -1.849 1.00 95.69 103 VAL A CA 1
ATOM 758 C C . VAL A 1 103 ? -11.388 6.644 -2.179 1.00 95.69 103 VAL A C 1
ATOM 760 O O . VAL A 1 103 ? -12.171 6.957 -3.074 1.00 95.69 103 VAL A O 1
ATOM 763 N N . GLY A 1 104 ? -11.510 5.534 -1.466 1.00 94.38 104 GLY A N 1
ATOM 764 C CA . GLY A 1 104 ? -12.630 4.611 -1.524 1.00 94.38 104 GLY A CA 1
ATOM 765 C C . GLY A 1 104 ? -13.057 4.210 -0.121 1.00 94.38 104 GLY A C 1
ATOM 766 O O . GLY A 1 104 ? -12.231 4.158 0.788 1.00 94.38 104 GLY A O 1
ATOM 767 N N . GLN A 1 105 ? -14.342 3.910 0.044 1.00 94.62 105 GLN A N 1
ATOM 768 C CA . GLN A 1 105 ? -14.925 3.427 1.295 1.00 94.62 105 GLN A CA 1
ATOM 769 C C . GLN A 1 105 ? -15.495 2.026 1.055 1.00 94.62 105 GLN A C 1
ATOM 771 O O . GLN A 1 105 ? -16.644 1.898 0.630 1.00 94.62 105 GLN A O 1
ATOM 776 N N . PRO A 1 106 ? -14.682 0.968 1.225 1.00 91.00 106 PRO A N 1
ATOM 777 C CA . PRO A 1 106 ? -15.107 -0.398 0.951 1.00 91.00 106 PRO A CA 1
ATOM 778 C C . PRO A 1 106 ? -16.288 -0.863 1.794 1.00 91.00 106 PRO A C 1
ATOM 780 O O . PRO A 1 106 ? -17.104 -1.633 1.291 1.00 91.00 106 PRO A O 1
ATOM 783 N N . GLY A 1 107 ? -16.376 -0.408 3.050 1.00 85.94 107 GLY A N 1
ATOM 784 C CA . GLY A 1 107 ? -17.444 -0.805 3.971 1.00 85.94 107 GLY A CA 1
ATOM 785 C C . GLY A 1 107 ? -17.547 -2.324 4.150 1.00 85.94 107 GLY A C 1
ATOM 786 O O . GLY A 1 107 ? -18.651 -2.845 4.299 1.00 85.94 107 GLY A O 1
ATOM 787 N N . LEU A 1 108 ? -16.420 -3.039 4.065 1.00 92.75 108 LEU A N 1
ATOM 788 C CA . LEU A 1 108 ? -16.377 -4.496 4.189 1.00 92.75 108 LEU A CA 1
ATOM 789 C C . LEU A 1 108 ? -16.296 -4.909 5.666 1.00 92.75 108 LEU A C 1
ATOM 791 O O . LEU A 1 108 ? -16.579 -4.116 6.561 1.00 92.75 108 LEU A O 1
ATOM 795 N N . SER A 1 109 ? -15.981 -6.173 5.944 1.00 91.88 109 SER A N 1
ATOM 796 C CA . SER A 1 109 ? -15.991 -6.699 7.313 1.00 91.88 109 SER A CA 1
ATOM 797 C C . SER A 1 109 ? -14.974 -5.998 8.220 1.00 91.88 109 SER A C 1
ATOM 799 O O . SER A 1 109 ? -15.315 -5.582 9.326 1.00 91.88 109 SER A O 1
ATOM 801 N N . VAL A 1 110 ? -13.765 -5.818 7.702 1.00 94.56 110 VAL A N 1
ATOM 802 C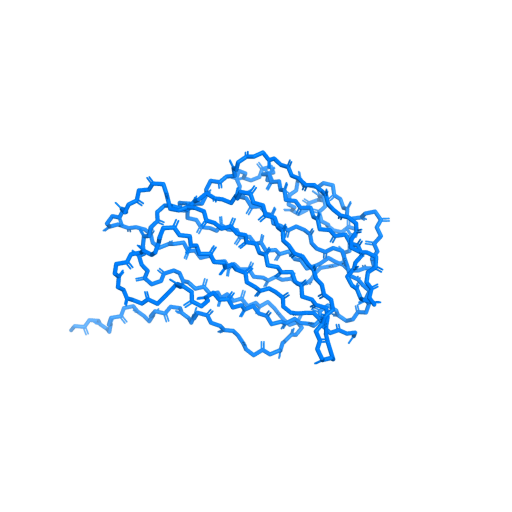 CA . VAL A 1 110 ? -12.572 -5.279 8.356 1.00 94.56 110 VAL A CA 1
ATOM 803 C C . VAL A 1 110 ? -12.097 -4.018 7.646 1.00 94.56 110 VAL A C 1
ATOM 805 O O . VAL A 1 110 ? -11.657 -3.071 8.285 1.00 94.56 110 VAL A O 1
ATOM 808 N N . LEU A 1 111 ? -12.185 -3.998 6.317 1.00 96.00 111 LEU A N 1
ATOM 809 C CA . LEU A 1 111 ? -11.694 -2.917 5.477 1.00 96.00 111 LEU A CA 1
ATOM 810 C C . LEU A 1 111 ? -12.696 -1.750 5.428 1.00 96.00 111 LEU A C 1
ATOM 812 O O . LEU A 1 111 ? -13.787 -1.878 4.862 1.00 96.00 111 LEU A O 1
ATOM 816 N N . ARG A 1 112 ? -12.303 -0.596 5.975 1.00 96.12 112 ARG A N 1
ATOM 817 C CA . ARG A 1 112 ? -13.160 0.593 6.131 1.00 96.12 112 ARG A CA 1
ATOM 818 C C . ARG A 1 112 ? -12.898 1.678 5.095 1.00 96.12 112 ARG A C 1
ATOM 820 O O . ARG A 1 112 ? -13.836 2.158 4.459 1.00 96.12 112 ARG A O 1
ATOM 827 N N . GLU A 1 113 ? -11.630 2.005 4.857 1.00 96.88 113 GLU A N 1
ATOM 828 C CA . GLU A 1 113 ? -11.213 3.048 3.911 1.00 96.88 113 GLU A CA 1
ATOM 829 C C . GLU A 1 113 ? -9.963 2.610 3.139 1.00 96.88 113 GLU A C 1
ATOM 831 O O . GLU A 1 113 ? -9.090 1.932 3.673 1.00 96.88 113 GLU A O 1
ATOM 836 N N . VAL A 1 114 ? -9.850 3.028 1.879 1.00 97.38 114 VAL A N 1
ATOM 837 C CA . VAL A 1 114 ? -8.609 2.955 1.100 1.00 97.38 114 VAL A CA 1
ATOM 838 C C . VAL A 1 114 ? -8.329 4.335 0.534 1.00 97.38 114 VAL A C 1
ATOM 840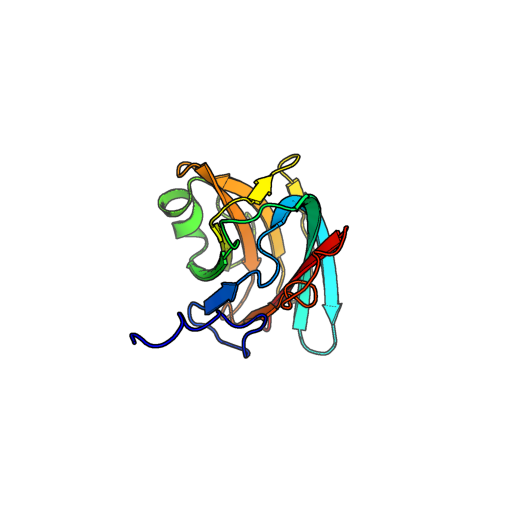 O O . VAL A 1 114 ? -9.123 4.866 -0.236 1.00 97.38 114 VAL A O 1
ATOM 843 N N . ARG A 1 115 ? -7.175 4.900 0.861 1.00 97.25 115 ARG A N 1
ATOM 844 C CA . ARG A 1 115 ? -6.711 6.197 0.377 1.00 97.25 115 ARG A CA 1
ATOM 845 C C . ARG A 1 115 ? -5.337 6.045 -0.232 1.00 97.25 115 ARG A C 1
ATOM 847 O O . ARG A 1 115 ? -4.472 5.407 0.345 1.00 97.25 115 ARG A O 1
ATOM 854 N N . VAL A 1 116 ? -5.111 6.670 -1.376 1.00 97.75 116 VAL A N 1
ATOM 855 C CA . VAL A 1 116 ? -3.800 6.700 -2.018 1.00 97.75 116 VAL A CA 1
ATOM 856 C C . VAL A 1 116 ? -3.424 8.136 -2.315 1.00 97.75 116 VAL A C 1
ATOM 858 O O . VAL A 1 116 ? -4.183 8.880 -2.939 1.00 97.75 116 VAL A O 1
ATOM 861 N N . GLY A 1 117 ? -2.232 8.516 -1.877 1.00 97.88 117 GLY A N 1
ATOM 862 C CA . GLY A 1 117 ? -1.722 9.868 -2.010 1.00 97.88 117 GLY A CA 1
ATOM 863 C C . GLY A 1 117 ? -0.203 9.903 -2.015 1.00 97.88 117 GLY A C 1
ATOM 864 O O . GLY A 1 117 ? 0.467 8.889 -1.836 1.00 97.88 117 GLY A O 1
ATOM 865 N N . ARG A 1 118 ? 0.342 11.094 -2.249 1.00 97.75 118 ARG A N 1
ATOM 866 C CA . ARG A 1 118 ? 1.762 11.363 -2.040 1.00 97.75 118 ARG A CA 1
ATOM 867 C C . ARG A 1 118 ? 1.919 12.057 -0.694 1.00 97.75 118 ARG A C 1
ATOM 869 O O . ARG A 1 118 ? 1.257 13.069 -0.472 1.00 97.75 118 ARG A O 1
ATOM 876 N N . GLY A 1 119 ? 2.743 11.480 0.172 1.00 96.25 119 GLY A N 1
ATOM 877 C CA . GLY A 1 119 ? 3.043 12.029 1.486 1.00 96.25 119 GLY A CA 1
ATOM 878 C C . GLY A 1 119 ? 3.883 13.299 1.417 1.00 96.25 119 GLY A C 1
ATOM 879 O O . GLY A 1 119 ? 4.368 13.699 0.351 1.00 96.25 119 GLY A O 1
ATOM 880 N N . SER A 1 120 ? 4.085 13.924 2.575 1.00 94.31 120 SER A N 1
ATOM 881 C CA . SER A 1 120 ? 4.977 15.084 2.721 1.00 94.31 120 SER A CA 1
ATOM 882 C C . SER A 1 120 ? 6.449 14.736 2.459 1.00 94.31 120 SER A C 1
ATOM 884 O O . SER A 1 120 ? 7.236 15.608 2.096 1.00 94.31 120 SER A O 1
ATOM 886 N N . ASP A 1 121 ? 6.801 13.455 2.575 1.00 94.25 121 ASP A N 1
ATOM 887 C CA . ASP A 1 121 ? 8.095 12.860 2.231 1.00 94.25 121 ASP A CA 1
ATOM 888 C C . ASP A 1 121 ? 8.305 12.658 0.715 1.00 94.25 121 ASP A C 1
ATOM 890 O O . ASP A 1 121 ? 9.377 12.240 0.278 1.00 94.25 121 ASP A O 1
ATOM 894 N N . GLY A 1 122 ? 7.292 12.945 -0.109 1.00 95.00 122 GLY A N 1
ATOM 895 C CA . GLY A 1 122 ? 7.328 12.740 -1.556 1.00 95.00 122 GLY A CA 1
ATOM 896 C C . GLY A 1 122 ? 7.124 11.285 -1.999 1.00 95.00 122 GLY A C 1
ATOM 897 O O . GLY A 1 122 ? 7.069 11.022 -3.209 1.00 95.00 122 GLY A O 1
ATOM 898 N N . ILE A 1 123 ? 6.952 10.351 -1.062 1.00 96.75 123 ILE A N 1
ATOM 899 C CA . ILE A 1 123 ? 6.705 8.932 -1.329 1.00 96.75 123 ILE A CA 1
ATOM 900 C C . ILE A 1 123 ? 5.213 8.722 -1.610 1.00 96.75 123 ILE A C 1
ATOM 902 O O . ILE A 1 123 ? 4.348 9.447 -1.115 1.00 96.75 123 ILE A O 1
ATOM 906 N N . VAL A 1 124 ? 4.894 7.765 -2.485 1.00 97.81 124 VAL A N 1
ATOM 907 C CA . VAL A 1 124 ? 3.504 7.346 -2.697 1.00 97.81 124 VAL A CA 1
ATOM 908 C C . VAL A 1 124 ? 3.133 6.383 -1.580 1.00 97.81 124 VAL A C 1
ATOM 910 O O . VAL A 1 124 ? 3.826 5.387 -1.385 1.00 97.81 124 VAL A O 1
ATOM 913 N N . HIS A 1 125 ? 2.030 6.665 -0.894 1.00 98.31 125 HIS A N 1
ATOM 914 C CA . HIS A 1 125 ? 1.501 5.827 0.175 1.00 98.31 125 HIS A CA 1
ATOM 915 C C . HIS A 1 125 ? 0.070 5.403 -0.145 1.00 98.31 125 HIS A C 1
ATOM 917 O O . HIS A 1 125 ? -0.729 6.204 -0.644 1.00 98.31 125 HIS A O 1
ATOM 923 N N . ALA A 1 126 ? -0.265 4.155 0.174 1.00 98.25 126 ALA A N 1
ATOM 924 C CA . ALA A 1 126 ? -1.644 3.723 0.343 1.00 98.25 126 ALA A CA 1
ATOM 925 C C . ALA A 1 126 ? -1.936 3.591 1.840 1.00 98.25 126 ALA A C 1
ATOM 927 O O . ALA A 1 126 ? -1.258 2.843 2.535 1.00 98.25 126 ALA A O 1
ATOM 928 N N . ILE A 1 127 ? -2.935 4.321 2.323 1.00 98.12 127 ILE A N 1
ATOM 929 C CA . ILE A 1 127 ? -3.449 4.269 3.688 1.00 98.12 127 ILE A CA 1
ATOM 930 C C . ILE A 1 127 ? -4.736 3.452 3.659 1.00 98.12 127 ILE A C 1
ATOM 932 O O . ILE A 1 127 ? -5.701 3.827 2.990 1.00 98.12 127 ILE A O 1
ATOM 936 N N . ILE A 1 128 ? -4.745 2.331 4.365 1.00 97.94 128 ILE A N 1
ATOM 937 C CA . ILE A 1 128 ? -5.874 1.415 4.425 1.00 97.94 128 ILE A CA 1
ATOM 938 C C . ILE A 1 128 ? -6.420 1.412 5.854 1.00 97.94 128 ILE A C 1
ATOM 940 O O . ILE A 1 128 ? -5.783 0.866 6.750 1.00 97.94 128 ILE A O 1
ATOM 944 N N . GLY A 1 129 ? -7.578 2.038 6.066 1.00 97.38 129 GLY A N 1
ATOM 945 C CA . GLY A 1 129 ? -8.276 2.047 7.354 1.00 97.38 129 GLY A CA 1
ATOM 946 C C . GLY A 1 129 ? -8.934 0.698 7.618 1.00 97.38 129 GLY A C 1
ATOM 947 O O . GLY A 1 129 ? -9.663 0.189 6.758 1.00 97.38 129 GLY A O 1
ATOM 948 N N . VAL A 1 130 ? -8.652 0.108 8.780 1.00 96.81 130 VAL A N 1
ATOM 949 C CA . VAL A 1 130 ? -9.109 -1.234 9.155 1.00 96.81 130 VAL A CA 1
ATOM 950 C C . VAL A 1 130 ? -9.552 -1.301 10.611 1.00 96.81 130 VAL A C 1
ATOM 952 O O . VAL A 1 130 ? -8.997 -0.617 11.474 1.00 96.81 130 VAL A O 1
ATOM 955 N N . ASP A 1 131 ? -10.510 -2.179 10.879 1.00 94.94 131 ASP A N 1
ATOM 956 C CA . ASP A 1 131 ? -10.848 -2.599 12.239 1.00 94.94 131 ASP A CA 1
ATOM 957 C C . ASP A 1 131 ? -10.005 -3.802 12.678 1.00 94.94 131 ASP A C 1
ATOM 959 O O . ASP A 1 131 ? -9.568 -4.608 11.860 1.00 94.94 131 ASP A O 1
ATOM 963 N N . GLY A 1 132 ? -9.785 -3.952 13.984 1.00 88.94 132 GLY A N 1
ATOM 964 C CA . GLY A 1 132 ? -9.080 -5.109 14.537 1.00 88.94 132 GLY A CA 1
ATOM 965 C C . GLY A 1 132 ? -7.553 -4.983 14.538 1.00 88.94 132 GLY A C 1
ATOM 966 O O . GLY A 1 132 ? -6.984 -3.893 14.633 1.00 88.94 132 GLY A O 1
ATOM 967 N N . GLY A 1 133 ? -6.865 -6.127 14.502 1.00 86.44 133 GLY A N 1
ATOM 968 C CA . GLY A 1 133 ? -5.430 -6.212 14.818 1.00 86.44 133 GLY A CA 1
ATOM 969 C C . GLY A 1 133 ? -4.482 -5.633 13.760 1.00 86.44 133 GLY A C 1
ATOM 970 O O . GLY A 1 133 ? -3.294 -5.464 14.032 1.00 86.44 133 GLY A O 1
ATOM 971 N N . GLY A 1 134 ? -4.978 -5.336 12.555 1.00 88.12 134 GLY A N 1
ATOM 972 C CA . GLY A 1 134 ? -4.148 -4.889 11.429 1.00 88.12 134 GLY A CA 1
ATOM 973 C C . GLY A 1 134 ? -3.274 -5.997 10.829 1.00 88.12 134 GLY A C 1
ATOM 974 O O . GLY A 1 134 ? -2.272 -5.709 10.168 1.00 88.12 134 GLY A O 1
ATOM 975 N N . CYS A 1 135 ? -3.631 -7.262 11.061 1.00 95.00 135 CYS A N 1
ATOM 976 C CA . CYS A 1 135 ? -2.895 -8.407 10.546 1.00 95.00 135 CYS A CA 1
ATOM 977 C C . CYS A 1 135 ? -3.183 -8.600 9.057 1.00 95.00 135 CYS A C 1
ATOM 979 O O . CYS A 1 135 ? -4.334 -8.671 8.615 1.00 95.00 135 CYS A O 1
ATOM 981 N N . HIS A 1 136 ? -2.118 -8.697 8.278 1.00 96.75 136 HIS A N 1
ATOM 982 C CA . HIS A 1 136 ? -2.170 -8.570 6.840 1.00 96.75 136 HIS A CA 1
ATOM 983 C C . HIS A 1 136 ? -1.195 -9.507 6.137 1.00 96.75 136 HIS A C 1
ATOM 985 O O . HIS A 1 136 ? -0.265 -10.052 6.729 1.00 96.75 136 HIS A O 1
ATOM 991 N N . ARG A 1 137 ? -1.423 -9.688 4.842 1.00 97.06 137 ARG A N 1
ATOM 992 C CA . ARG A 1 137 ? -0.511 -10.358 3.923 1.00 97.06 137 ARG A CA 1
ATOM 993 C C . ARG A 1 137 ? -0.362 -9.503 2.677 1.00 97.06 137 ARG A C 1
ATOM 995 O O . ARG A 1 137 ? -1.363 -9.136 2.068 1.00 97.06 137 ARG A O 1
ATOM 1002 N N . LEU A 1 138 ? 0.877 -9.225 2.295 1.00 97.50 138 LEU A N 1
ATOM 1003 C CA . LEU A 1 138 ? 1.212 -8.456 1.105 1.00 97.50 138 LEU A CA 1
ATOM 1004 C C . LEU A 1 138 ? 1.725 -9.395 0.010 1.00 97.50 138 LEU A C 1
ATOM 1006 O O . LEU A 1 138 ? 2.478 -10.323 0.292 1.00 97.50 138 LEU A O 1
ATOM 1010 N N . SER A 1 139 ? 1.330 -9.168 -1.240 1.00 97.19 139 SER A N 1
ATOM 1011 C CA . SER A 1 139 ? 1.845 -9.923 -2.386 1.00 97.19 139 SER A CA 1
ATOM 1012 C C . SER A 1 139 ? 1.850 -9.108 -3.677 1.00 97.19 139 SER A C 1
ATOM 1014 O O . SER A 1 139 ? 1.061 -8.183 -3.838 1.00 97.19 139 SER A O 1
ATOM 1016 N N . ALA A 1 140 ? 2.740 -9.460 -4.599 1.00 95.88 140 ALA A N 1
ATOM 1017 C CA . ALA A 1 140 ? 2.869 -8.876 -5.928 1.00 95.88 140 ALA A CA 1
ATOM 1018 C C . ALA A 1 140 ? 3.139 -9.977 -6.967 1.00 95.88 140 ALA A C 1
ATOM 1020 O O . ALA A 1 140 ? 4.289 -10.206 -7.351 1.00 95.88 140 ALA A O 1
ATOM 1021 N N . PRO A 1 141 ? 2.096 -10.674 -7.450 1.00 90.12 141 PRO A N 1
ATOM 1022 C CA . PRO A 1 141 ? 2.254 -11.832 -8.335 1.00 90.12 141 PRO A CA 1
ATOM 1023 C C . PRO A 1 141 ? 3.033 -11.538 -9.629 1.00 90.12 141 PRO A C 1
ATOM 1025 O O . PRO A 1 141 ? 3.686 -12.421 -10.177 1.00 90.12 141 PRO A O 1
ATOM 1028 N N . GLY A 1 142 ? 2.968 -10.295 -10.123 1.00 86.06 142 GLY A N 1
ATOM 1029 C CA . GLY A 1 142 ? 3.639 -9.853 -11.352 1.00 86.06 142 GLY A CA 1
ATOM 1030 C C . GLY A 1 142 ? 5.085 -9.373 -11.174 1.00 86.06 142 GLY A C 1
ATOM 1031 O O . GLY A 1 142 ? 5.724 -9.029 -12.163 1.00 86.06 142 GLY A O 1
ATOM 1032 N N . TRP A 1 143 ? 5.608 -9.329 -9.946 1.00 89.81 143 TRP A N 1
ATOM 1033 C CA . TRP A 1 143 ? 6.943 -8.806 -9.613 1.00 89.81 143 TRP A CA 1
ATOM 1034 C C . TRP A 1 143 ? 8.036 -9.885 -9.587 1.00 89.81 143 TRP A C 1
ATOM 1036 O O . TRP A 1 143 ? 9.011 -9.803 -8.843 1.00 89.81 143 TRP A O 1
ATOM 1046 N N . VAL A 1 144 ? 7.889 -10.916 -10.415 1.00 86.69 144 VAL A N 1
ATOM 1047 C CA . VAL A 1 144 ? 8.874 -11.997 -10.552 1.00 86.69 144 VAL A CA 1
ATOM 1048 C C . VAL A 1 144 ? 10.016 -11.601 -11.501 1.00 86.69 144 VAL A C 1
ATOM 1050 O O . VAL A 1 144 ? 9.792 -10.809 -12.415 1.00 86.69 144 VAL A O 1
ATOM 1053 N N . PRO A 1 145 ? 11.241 -12.144 -11.342 1.00 83.50 145 PRO A N 1
ATOM 1054 C CA . PRO A 1 145 ? 12.343 -11.861 -12.260 1.00 83.50 145 PRO A CA 1
ATOM 1055 C C . PRO A 1 145 ? 11.989 -12.170 -13.721 1.00 83.50 145 PRO A C 1
ATOM 1057 O O . PRO A 1 145 ? 11.606 -13.292 -14.052 1.00 83.50 145 PRO A O 1
ATOM 1060 N N . GLY A 1 146 ? 12.149 -11.183 -14.603 1.00 82.44 146 GLY A N 1
ATOM 1061 C CA . GLY A 1 146 ? 11.834 -11.310 -16.026 1.00 82.44 146 GLY A CA 1
ATOM 1062 C C . GLY A 1 146 ? 11.432 -9.980 -16.671 1.00 82.44 146 GLY A C 1
ATOM 1063 O O . GLY A 1 146 ? 11.532 -8.928 -16.036 1.00 82.44 146 GLY A O 1
ATOM 1064 N N . PRO A 1 147 ? 10.995 -10.004 -17.945 1.00 83.56 147 PRO A N 1
ATOM 1065 C CA . PRO A 1 147 ? 10.415 -8.835 -18.595 1.00 83.56 147 PRO A CA 1
ATOM 1066 C C . PRO A 1 147 ? 9.207 -8.326 -17.793 1.00 83.56 147 PRO A C 1
ATOM 1068 O O . PRO A 1 147 ? 8.334 -9.135 -17.468 1.00 83.56 147 PRO A O 1
ATOM 1071 N N . PRO A 1 148 ? 9.119 -7.020 -17.485 1.00 83.94 148 PRO A N 1
ATOM 1072 C CA . PRO A 1 148 ? 8.005 -6.513 -16.697 1.00 83.94 148 PRO A CA 1
ATOM 1073 C C . PRO A 1 148 ? 6.689 -6.642 -17.474 1.00 83.94 148 PRO A C 1
ATOM 1075 O O . PRO A 1 148 ? 6.670 -6.324 -18.670 1.00 83.94 148 PRO A O 1
ATOM 1078 N N . PRO A 1 149 ? 5.586 -7.066 -16.831 1.00 88.62 149 PRO A N 1
ATOM 1079 C CA . PRO A 1 149 ? 4.276 -7.049 -17.467 1.00 88.62 149 PRO A CA 1
ATOM 1080 C C . PRO A 1 149 ? 3.795 -5.607 -17.687 1.00 88.62 149 PRO A C 1
ATOM 1082 O O . PRO A 1 149 ? 4.232 -4.683 -17.002 1.00 88.62 149 PRO A O 1
ATOM 1085 N N . GLN A 1 150 ? 2.863 -5.411 -18.628 1.00 90.56 150 GLN A N 1
ATOM 1086 C CA . GLN A 1 150 ? 2.263 -4.090 -18.875 1.00 90.56 150 GLN A CA 1
ATOM 1087 C C . GLN A 1 150 ? 1.428 -3.592 -17.687 1.00 90.56 150 GLN A C 1
ATOM 1089 O O . GLN A 1 150 ? 1.419 -2.395 -17.409 1.00 90.56 150 GLN A O 1
ATOM 1094 N N . GLU A 1 151 ? 0.745 -4.507 -17.000 1.00 93.44 151 GLU A N 1
ATOM 1095 C CA . GLU A 1 151 ? -0.035 -4.255 -15.786 1.00 93.44 151 GLU A CA 1
ATOM 1096 C C . GLU A 1 151 ? 0.473 -5.207 -14.691 1.00 93.44 151 GLU A C 1
ATOM 1098 O O . GLU A 1 151 ? 0.734 -6.384 -14.953 1.00 93.44 151 GLU A O 1
ATOM 1103 N N . ALA A 1 152 ? 0.625 -4.697 -13.474 1.00 93.88 152 ALA A N 1
ATOM 1104 C CA . ALA A 1 152 ? 0.932 -5.465 -12.274 1.00 93.88 152 ALA A CA 1
ATOM 1105 C C . ALA A 1 152 ? -0.045 -5.091 -11.156 1.00 93.88 152 ALA A C 1
ATOM 1107 O O . ALA A 1 152 ? -0.724 -4.065 -11.214 1.00 93.88 152 ALA A O 1
ATOM 1108 N N . GLU A 1 153 ? -0.097 -5.911 -10.113 1.00 95.94 153 GLU A N 1
ATOM 1109 C CA . GLU A 1 153 ? -0.902 -5.636 -8.929 1.00 95.94 153 GLU A CA 1
ATOM 1110 C C . GLU A 1 153 ? -0.097 -5.853 -7.650 1.00 95.94 153 GLU A C 1
ATOM 1112 O O . GLU A 1 153 ? 0.695 -6.791 -7.556 1.00 95.94 153 GLU A O 1
ATOM 1117 N N . ILE A 1 154 ? -0.327 -4.978 -6.671 1.00 97.50 154 ILE A N 1
ATOM 1118 C CA . ILE A 1 154 ? 0.023 -5.206 -5.271 1.00 97.50 154 ILE A CA 1
ATOM 1119 C C . ILE A 1 154 ? -1.263 -5.558 -4.538 1.00 97.50 154 ILE A C 1
ATOM 1121 O O . ILE A 1 154 ? -2.212 -4.775 -4.522 1.00 97.50 154 ILE A O 1
ATOM 1125 N N . VAL A 1 155 ? -1.294 -6.732 -3.930 1.00 97.69 155 VAL A N 1
ATOM 1126 C CA . VAL A 1 155 ? -2.456 -7.277 -3.239 1.00 97.69 155 VAL A CA 1
ATOM 1127 C C . VAL A 1 155 ? -2.184 -7.299 -1.743 1.00 97.69 155 VAL A C 1
ATOM 1129 O O . VAL A 1 155 ? -1.192 -7.870 -1.291 1.00 97.69 155 VAL A O 1
ATOM 1132 N N . LEU A 1 156 ? -3.088 -6.687 -0.988 1.00 97.88 156 LEU A N 1
ATOM 1133 C CA . LEU A 1 156 ? -3.128 -6.693 0.463 1.00 97.88 156 LEU A CA 1
ATOM 1134 C C . LEU A 1 156 ? -4.362 -7.472 0.917 1.00 97.88 156 LEU A C 1
ATOM 1136 O O . LEU A 1 156 ? -5.491 -7.058 0.658 1.00 97.88 156 LEU A O 1
ATOM 1140 N N . ASP A 1 157 ? -4.141 -8.575 1.617 1.00 97.38 157 ASP A N 1
ATOM 1141 C CA . ASP A 1 157 ? -5.194 -9.310 2.312 1.00 97.38 157 ASP A CA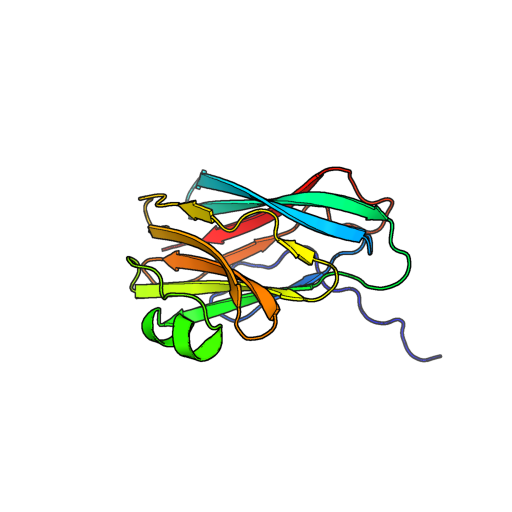 1
ATOM 1142 C C . ASP A 1 157 ? -5.194 -8.907 3.787 1.00 97.38 157 ASP A C 1
ATOM 1144 O O . ASP A 1 157 ? -4.130 -8.868 4.405 1.00 97.38 157 ASP A O 1
ATOM 1148 N N . VAL A 1 158 ? -6.366 -8.651 4.367 1.00 96.12 158 VAL A N 1
ATOM 1149 C CA . VAL A 1 158 ? -6.524 -8.188 5.751 1.00 96.12 158 VAL A CA 1
ATOM 1150 C C . VAL A 1 158 ? -7.505 -9.078 6.502 1.00 96.12 158 VAL A C 1
ATOM 1152 O O . VAL A 1 158 ? -8.619 -9.331 6.038 1.00 96.12 158 VAL A O 1
ATOM 1155 N N . ARG A 1 159 ? -7.088 -9.555 7.676 1.00 92.38 159 ARG A N 1
ATOM 1156 C CA . ARG A 1 159 ? -7.935 -10.339 8.581 1.00 92.38 159 ARG A CA 1
ATOM 1157 C C . ARG A 1 159 ? -8.447 -9.490 9.749 1.00 92.38 159 ARG A C 1
ATOM 1159 O O . ARG A 1 159 ? -7.775 -8.518 10.091 1.00 92.38 159 ARG A O 1
ATOM 1166 N N . PRO A 1 160 ? -9.594 -9.875 10.343 1.00 81.44 160 PRO A N 1
ATOM 1167 C CA . PRO A 1 160 ? -10.065 -9.295 11.599 1.00 81.44 160 PRO A CA 1
ATOM 1168 C C . PRO A 1 160 ? -9.026 -9.435 12.719 1.00 81.44 160 PRO A C 1
ATOM 1170 O O . PRO A 1 160 ? -8.342 -10.488 12.741 1.00 81.44 160 PRO A O 1
#

Radius of gyration: 15.06 Å; chains: 1; bounding box: 51×32×34 Å

Secondary structure (DSSP, 8-state):
-PPPPPPPPSB--SBSS-EEEE-TT-PEEEEEEEEEEEETTEEEEEEEEEEEE--SS---EEEEEEEEGGGHHHHHSSPPPSS-SEEEEEEEESSEEE-S-EEE----SSEEEEEEEE-TTS-EEEEEEESSS--EEEE-TT-SSSSPPSEEEEEEEE--